Protein AF-A0A081C8X0-F1 (afdb_monomer_lite)

Structure (mmCIF, N/CA/C/O backbone):
data_AF-A0A081C8X0-F1
#
_entry.id   AF-A0A081C8X0-F1
#
loop_
_atom_site.group_PDB
_atom_site.id
_atom_site.type_symbol
_atom_site.label_atom_id
_atom_site.label_alt_id
_atom_site.label_comp_id
_atom_site.label_asym_id
_atom_site.label_entity_id
_atom_site.label_seq_id
_atom_site.pdbx_PDB_ins_code
_atom_site.Cartn_x
_atom_site.Cartn_y
_atom_site.Cartn_z
_atom_site.occupancy
_atom_site.B_iso_or_equiv
_atom_site.auth_seq_id
_atom_site.auth_comp_id
_atom_site.auth_asym_id
_atom_site.auth_atom_id
_atom_site.pdbx_PDB_model_num
ATOM 1 N N . MET A 1 1 ? 36.170 2.292 -4.041 1.00 49.16 1 MET A N 1
ATOM 2 C CA . MET A 1 1 ? 35.240 3.373 -4.450 1.00 49.16 1 MET A CA 1
ATOM 3 C C . MET A 1 1 ? 34.109 2.768 -5.269 1.00 49.16 1 MET A C 1
ATOM 5 O O . MET A 1 1 ? 34.400 2.026 -6.196 1.00 49.16 1 MET A O 1
ATOM 9 N N . ARG A 1 2 ? 32.838 3.029 -4.932 1.00 59.09 2 ARG A N 1
ATOM 10 C CA . ARG A 1 2 ? 31.709 2.686 -5.816 1.00 59.09 2 ARG A CA 1
ATOM 11 C C . ARG A 1 2 ? 31.638 3.764 -6.899 1.00 59.09 2 ARG A C 1
ATOM 13 O O . ARG A 1 2 ? 31.485 4.930 -6.560 1.00 59.09 2 ARG A O 1
ATOM 20 N N . GLY A 1 3 ? 31.818 3.390 -8.165 1.00 69.50 3 GLY A N 1
ATOM 21 C CA . GLY A 1 3 ? 31.694 4.331 -9.280 1.00 69.50 3 GLY A CA 1
ATOM 22 C C . GLY A 1 3 ? 30.278 4.903 -9.365 1.00 69.50 3 GLY A C 1
ATOM 23 O O . GLY A 1 3 ? 29.310 4.214 -9.035 1.00 69.50 3 GLY A O 1
ATOM 24 N N . HIS A 1 4 ? 30.154 6.155 -9.800 1.00 82.81 4 HIS A N 1
ATOM 25 C CA . HIS A 1 4 ? 28.852 6.776 -10.013 1.00 82.81 4 HIS A CA 1
ATOM 26 C C . HIS A 1 4 ? 28.105 6.051 -11.143 1.00 82.81 4 HIS A C 1
ATOM 28 O O . HIS A 1 4 ? 28.696 5.672 -12.161 1.00 82.81 4 HIS A O 1
ATOM 34 N N . SER A 1 5 ? 26.805 5.839 -10.944 1.00 89.19 5 SER A N 1
ATOM 35 C CA . SER A 1 5 ? 25.881 5.394 -11.988 1.00 89.19 5 SER A CA 1
ATOM 36 C C . SER A 1 5 ? 24.756 6.411 -12.112 1.00 89.19 5 SER A C 1
ATOM 38 O O . SER A 1 5 ? 24.376 7.045 -11.126 1.00 89.19 5 SER A O 1
ATOM 40 N N . SER A 1 6 ? 24.259 6.591 -13.327 1.00 92.44 6 SER A N 1
ATOM 41 C CA . SER A 1 6 ? 23.164 7.495 -13.655 1.00 92.44 6 SER A CA 1
ATOM 42 C C . SER A 1 6 ? 22.119 6.763 -14.491 1.00 92.44 6 SER A C 1
ATOM 44 O O . SER A 1 6 ? 22.433 5.842 -15.249 1.00 92.44 6 SER A O 1
ATOM 46 N N . LEU A 1 7 ? 20.859 7.164 -14.326 1.00 94.31 7 LEU A N 1
ATOM 47 C CA . LEU A 1 7 ? 19.751 6.722 -15.162 1.00 94.31 7 LEU A CA 1
ATOM 48 C C . LEU A 1 7 ? 19.458 7.813 -16.193 1.00 94.31 7 LEU A C 1
ATOM 50 O O . LEU A 1 7 ? 19.151 8.945 -15.825 1.00 94.31 7 LEU A O 1
ATOM 54 N N . LEU A 1 8 ? 19.539 7.463 -17.470 1.00 95.12 8 LEU A N 1
ATOM 55 C CA . LEU A 1 8 ? 19.179 8.326 -18.586 1.00 95.12 8 LEU A CA 1
ATOM 56 C C . LEU A 1 8 ? 17.844 7.867 -19.176 1.00 95.12 8 LEU A C 1
ATOM 58 O O . LEU A 1 8 ? 17.621 6.670 -19.371 1.00 95.12 8 LEU A O 1
ATOM 62 N N . LEU A 1 9 ? 16.978 8.830 -19.494 1.00 96.12 9 LEU A N 1
ATOM 63 C CA . LEU A 1 9 ? 15.745 8.610 -20.245 1.00 96.12 9 LEU A CA 1
ATOM 64 C C . LEU A 1 9 ? 15.947 9.082 -21.686 1.00 96.12 9 LEU A C 1
ATOM 66 O O . LEU A 1 9 ? 16.193 10.263 -21.930 1.00 96.12 9 LEU A O 1
ATOM 70 N N . GLY A 1 10 ? 15.817 8.153 -22.627 1.00 94.31 10 GLY A N 1
ATOM 71 C CA . GLY A 1 10 ? 15.791 8.416 -24.061 1.00 94.31 10 GLY A CA 1
ATOM 72 C C . GLY A 1 10 ? 14.472 7.971 -24.687 1.00 94.31 10 GLY A C 1
ATOM 73 O O . GLY A 1 10 ? 13.664 7.287 -24.061 1.00 94.31 10 GLY A O 1
ATOM 74 N N . TYR A 1 11 ? 14.270 8.338 -25.951 1.00 95.06 11 TYR A N 1
ATOM 75 C CA . TYR A 1 11 ? 13.102 7.931 -26.727 1.00 95.06 11 TYR A CA 1
ATOM 76 C C . TYR A 1 11 ? 13.548 7.288 -28.038 1.00 95.06 11 TYR A C 1
ATOM 78 O O . TYR A 1 11 ? 14.302 7.882 -28.805 1.00 95.06 11 TYR A O 1
ATOM 86 N N . GLY A 1 12 ? 13.087 6.063 -28.282 1.00 89.38 12 GLY A N 1
ATOM 87 C CA . GLY A 1 12 ? 13.302 5.352 -29.537 1.00 89.38 12 GLY A CA 1
ATOM 88 C C . GLY A 1 12 ? 12.328 5.791 -30.634 1.00 89.38 12 GLY A C 1
ATOM 89 O O . GLY A 1 12 ? 11.559 6.747 -30.487 1.00 89.38 12 GLY A O 1
ATOM 90 N N . SER A 1 13 ? 12.313 5.042 -31.739 1.00 90.38 13 SER A N 1
ATOM 91 C CA . SER A 1 13 ? 11.335 5.240 -32.813 1.00 90.38 13 SER A CA 1
ATOM 92 C C . SER A 1 13 ? 9.900 5.220 -32.266 1.00 90.38 13 SER A C 1
ATOM 94 O O . SER A 1 13 ? 9.576 4.493 -31.324 1.00 90.38 13 SER A O 1
ATOM 96 N N . LYS A 1 14 ? 9.035 6.068 -32.838 1.00 91.56 14 LYS A N 1
ATOM 97 C CA . LYS A 1 14 ? 7.641 6.271 -32.395 1.00 91.56 14 LYS A CA 1
ATOM 98 C C . LYS A 1 14 ? 7.485 6.784 -30.947 1.00 91.56 14 LYS A C 1
ATOM 100 O O . LYS A 1 14 ? 6.464 6.515 -30.326 1.00 91.56 14 LYS A O 1
ATOM 105 N N . LYS A 1 15 ? 8.463 7.528 -30.407 1.00 91.44 15 LYS A N 1
ATOM 106 C CA . LYS A 1 15 ? 8.434 8.092 -29.036 1.00 91.44 15 LYS A CA 1
ATOM 107 C C . LYS A 1 15 ? 8.341 7.037 -27.921 1.00 91.44 15 LYS A C 1
ATOM 109 O O . LYS A 1 15 ? 7.835 7.316 -26.838 1.00 91.44 15 LYS A O 1
ATOM 114 N N . ARG A 1 16 ? 8.837 5.821 -28.158 1.00 92.94 16 ARG A N 1
ATOM 115 C CA . ARG A 1 16 ? 8.873 4.771 -27.130 1.00 92.94 16 ARG A CA 1
ATOM 116 C C . ARG A 1 16 ? 9.930 5.105 -26.066 1.00 92.94 16 ARG A C 1
ATOM 118 O O . ARG A 1 16 ? 11.089 5.261 -26.454 1.00 92.94 16 ARG A O 1
ATOM 125 N N . PRO A 1 17 ? 9.586 5.199 -24.768 1.00 96.12 17 PRO A N 1
ATOM 126 C CA . PRO A 1 17 ? 10.555 5.522 -23.724 1.00 96.12 17 PRO A CA 1
ATOM 127 C C . PRO A 1 17 ? 11.541 4.367 -23.521 1.00 96.12 17 PRO A C 1
ATOM 129 O O . PRO A 1 17 ? 11.173 3.191 -23.586 1.00 96.12 17 PRO A O 1
ATOM 132 N N . VAL A 1 18 ? 12.801 4.711 -23.273 1.00 96.81 18 VAL A N 1
ATOM 133 C CA . VAL A 1 18 ? 13.890 3.768 -23.012 1.00 96.81 18 VAL A CA 1
ATOM 134 C C . VAL A 1 18 ? 14.723 4.291 -21.851 1.00 96.81 18 VAL A C 1
ATOM 136 O O . VAL A 1 18 ? 15.182 5.432 -21.863 1.00 96.81 18 VAL A O 1
ATOM 139 N N . HIS A 1 19 ? 14.940 3.437 -20.860 1.00 97.25 19 HIS A N 1
ATOM 140 C CA . HIS A 1 19 ? 15.829 3.699 -19.741 1.00 97.25 19 HIS A CA 1
ATOM 141 C C . HIS A 1 19 ? 17.183 3.055 -19.971 1.00 97.25 19 HIS A C 1
ATOM 143 O O . HIS A 1 19 ? 17.276 1.862 -20.253 1.00 97.25 19 HIS A O 1
ATOM 149 N N . VAL A 1 20 ? 18.232 3.855 -19.807 1.00 96.56 20 VAL A N 1
ATOM 150 C CA . VAL A 1 20 ? 19.623 3.426 -19.916 1.00 96.56 20 VAL A CA 1
ATOM 151 C C . VAL A 1 20 ? 20.303 3.712 -18.589 1.00 96.56 20 VAL A C 1
ATOM 153 O O . VAL A 1 20 ? 20.403 4.864 -18.172 1.00 96.56 20 VAL A O 1
ATOM 156 N N . VAL A 1 21 ? 20.766 2.667 -17.912 1.00 96.25 21 VAL A N 1
ATOM 157 C CA . VAL A 1 21 ? 21.644 2.820 -16.752 1.00 96.25 21 VAL A CA 1
ATOM 158 C C . VAL A 1 21 ? 23.069 2.814 -17.264 1.00 96.25 21 VAL A C 1
ATOM 160 O O . VAL A 1 21 ? 23.493 1.857 -17.917 1.00 96.25 21 VAL A O 1
ATOM 163 N N . CYS A 1 22 ? 23.816 3.864 -16.956 1.00 95.50 22 CYS A N 1
ATOM 164 C CA . CYS A 1 22 ? 25.197 3.999 -17.383 1.00 95.50 22 CYS A CA 1
ATOM 165 C C . CYS A 1 22 ? 26.123 4.402 -16.237 1.00 95.50 22 CYS A C 1
ATOM 167 O O . CYS A 1 22 ? 25.700 5.001 -15.249 1.00 95.50 22 CYS A O 1
ATOM 169 N N . SER A 1 23 ? 27.405 4.077 -16.380 1.00 94.88 23 SER A N 1
ATOM 170 C CA . SER A 1 23 ? 28.480 4.584 -15.530 1.00 94.88 23 SER A CA 1
ATOM 171 C C . SER A 1 23 ? 29.424 5.426 -16.390 1.00 94.88 23 SER A C 1
ATOM 173 O O . SER A 1 23 ? 30.065 4.868 -17.287 1.00 94.88 23 SER A O 1
ATOM 175 N N . PRO A 1 24 ? 29.510 6.749 -16.163 1.00 91.75 24 PRO A N 1
ATOM 176 C CA . PRO A 1 24 ? 30.467 7.588 -16.870 1.00 91.75 24 PRO A CA 1
ATOM 177 C C . PRO A 1 24 ? 31.898 7.201 -16.478 1.00 91.75 24 PRO A C 1
ATOM 179 O O . PRO A 1 24 ? 32.196 7.009 -15.294 1.00 91.75 24 PRO A O 1
ATOM 182 N N . LYS A 1 25 ? 32.766 7.062 -17.480 1.00 89.75 25 LYS A N 1
ATOM 183 C CA . LYS A 1 25 ? 34.221 6.910 -17.358 1.00 89.75 25 LYS A CA 1
ATOM 184 C C . LYS A 1 25 ? 34.892 8.099 -18.041 1.00 89.75 25 LYS A C 1
ATOM 186 O O . LYS A 1 25 ? 34.214 8.876 -18.703 1.00 89.75 25 LYS A O 1
ATOM 191 N N . GLU A 1 26 ? 36.202 8.233 -17.861 1.00 89.56 26 GLU A N 1
ATOM 192 C CA . GLU A 1 26 ? 36.968 9.338 -18.454 1.00 89.56 26 GLU A CA 1
ATOM 193 C C . GLU A 1 26 ? 36.838 9.354 -19.984 1.00 89.56 26 GLU A C 1
ATOM 195 O O . GLU A 1 26 ? 36.482 10.384 -20.549 1.00 89.56 26 GLU A O 1
ATOM 200 N N . ASP A 1 27 ? 36.986 8.192 -20.630 1.00 93.69 27 ASP A N 1
ATOM 201 C CA . ASP A 1 27 ? 37.036 8.112 -22.099 1.00 93.69 27 ASP A CA 1
ATOM 202 C C . ASP A 1 27 ? 35.767 7.547 -22.749 1.00 93.69 27 ASP A C 1
ATOM 204 O O . ASP A 1 27 ? 35.630 7.539 -23.972 1.00 93.69 27 ASP A O 1
ATOM 208 N N . TYR A 1 28 ? 34.837 7.009 -21.956 1.00 91.81 28 TYR A N 1
ATOM 209 C CA . TYR A 1 28 ? 33.644 6.356 -22.491 1.00 91.81 28 TYR A CA 1
ATOM 210 C C . TYR A 1 28 ? 32.475 6.333 -21.507 1.00 91.81 28 TYR A C 1
ATOM 212 O O . TYR A 1 28 ? 32.619 6.495 -20.296 1.00 91.81 28 TYR A O 1
ATOM 220 N N . LEU A 1 29 ? 31.281 6.069 -22.038 1.00 91.88 29 LEU A N 1
ATOM 221 C CA . LEU A 1 29 ? 30.082 5.827 -21.246 1.00 91.88 29 LEU A CA 1
ATOM 222 C C . LEU A 1 29 ? 29.788 4.325 -21.212 1.00 91.88 29 LEU A C 1
ATOM 224 O O . LEU A 1 29 ? 29.354 3.747 -22.207 1.00 91.88 29 LEU A O 1
ATOM 228 N N . ALA A 1 30 ? 30.012 3.680 -20.067 1.00 94.38 30 ALA A N 1
ATOM 229 C CA . ALA A 1 30 ? 29.690 2.267 -19.909 1.00 94.38 30 ALA A CA 1
ATOM 230 C C . ALA A 1 30 ? 28.173 2.097 -19.762 1.00 94.38 30 ALA A C 1
ATOM 232 O O . ALA A 1 30 ? 27.598 2.567 -18.779 1.00 94.38 30 ALA A O 1
ATOM 233 N N . ILE A 1 31 ? 27.521 1.411 -20.701 1.00 95.38 31 ILE A N 1
ATOM 234 C CA . ILE A 1 31 ? 26.111 1.026 -20.567 1.00 95.38 31 ILE A CA 1
ATOM 235 C C . ILE A 1 31 ? 26.041 -0.238 -19.710 1.00 95.38 31 ILE A C 1
ATOM 237 O O . ILE A 1 31 ? 26.575 -1.277 -20.084 1.00 95.38 31 ILE A O 1
ATOM 241 N N . ILE A 1 32 ? 25.385 -0.144 -18.555 1.00 95.62 32 ILE A N 1
ATOM 242 C CA . ILE A 1 32 ? 25.197 -1.271 -17.633 1.00 95.62 32 ILE A CA 1
ATOM 243 C C . ILE A 1 32 ? 23.974 -2.085 -18.057 1.00 95.62 32 ILE A C 1
ATOM 245 O O . ILE A 1 32 ? 24.031 -3.307 -18.138 1.00 95.62 32 ILE A O 1
ATOM 249 N N . THR A 1 33 ? 22.851 -1.411 -18.311 1.00 96.25 33 THR A N 1
ATOM 250 C CA . THR A 1 33 ? 21.619 -2.057 -18.773 1.00 96.25 33 THR A CA 1
ATOM 251 C C . THR A 1 33 ? 20.730 -1.073 -19.522 1.00 96.25 33 THR A C 1
ATOM 253 O O . THR A 1 33 ? 20.752 0.132 -19.255 1.00 96.25 33 THR A O 1
ATOM 256 N N . VAL A 1 34 ? 19.938 -1.602 -20.452 1.00 96.62 34 VAL A N 1
ATOM 257 C CA . VAL A 1 34 ? 18.914 -0.872 -21.198 1.00 96.62 34 VAL A CA 1
ATOM 258 C C . VAL A 1 34 ? 17.603 -1.624 -21.051 1.00 96.62 34 VAL A C 1
ATOM 260 O O . VAL A 1 34 ? 17.542 -2.824 -21.310 1.00 96.62 34 VAL A O 1
ATOM 263 N N . TYR A 1 35 ? 16.547 -0.930 -20.645 1.00 95.50 35 TYR A N 1
ATOM 264 C CA . TYR A 1 35 ? 15.231 -1.530 -20.469 1.00 95.50 35 TYR A CA 1
ATOM 265 C C . TYR A 1 35 ? 14.118 -0.550 -20.834 1.00 95.50 35 TYR A C 1
ATOM 267 O O . TYR A 1 35 ? 14.320 0.659 -20.951 1.00 95.50 35 TYR A O 1
ATOM 275 N N . LEU A 1 36 ? 12.916 -1.085 -21.018 1.00 95.62 36 LEU A N 1
ATOM 276 C CA . LEU A 1 36 ? 11.713 -0.283 -21.196 1.00 95.62 36 LEU A CA 1
ATOM 277 C C . LEU A 1 36 ? 11.072 -0.057 -19.830 1.00 95.62 36 LEU A C 1
ATOM 279 O O . LEU A 1 36 ? 10.787 -1.042 -19.141 1.00 95.62 36 LEU A O 1
ATOM 283 N N . PRO A 1 37 ? 10.825 1.192 -19.416 1.00 94.88 37 PRO A N 1
ATOM 284 C CA . PRO A 1 37 ? 10.094 1.431 -18.186 1.00 94.88 37 PRO A CA 1
ATOM 285 C C . PRO A 1 37 ? 8.648 0.945 -18.341 1.00 94.88 37 PRO A C 1
ATOM 287 O O . PRO A 1 37 ? 7.949 1.331 -19.277 1.00 94.88 37 PRO A O 1
ATOM 290 N N . HIS A 1 38 ? 8.186 0.103 -17.415 1.00 91.75 38 HIS A N 1
ATOM 291 C CA . HIS A 1 38 ? 6.767 -0.234 -17.334 1.00 91.75 38 HIS A CA 1
ATOM 292 C C . HIS A 1 38 ? 5.975 0.933 -16.719 1.00 91.75 38 HIS A C 1
ATOM 294 O O . HIS A 1 38 ? 6.403 1.538 -15.738 1.00 91.75 38 HIS A O 1
ATOM 300 N N . ALA A 1 39 ? 4.807 1.244 -17.283 1.00 89.69 39 ALA A N 1
ATOM 301 C CA . ALA A 1 39 ? 3.978 2.381 -16.863 1.00 89.69 39 ALA A CA 1
ATOM 302 C C . ALA A 1 39 ? 3.364 2.234 -15.453 1.00 89.69 39 ALA A C 1
ATOM 304 O O . ALA A 1 39 ? 2.990 3.223 -14.828 1.00 89.69 39 ALA A O 1
ATOM 305 N N . ASP A 1 40 ? 3.288 1.011 -14.923 1.00 86.50 40 ASP A N 1
ATOM 306 C CA . ASP A 1 40 ? 2.841 0.727 -13.551 1.00 86.50 40 ASP A CA 1
ATOM 307 C C . ASP A 1 40 ? 3.862 1.165 -12.485 1.00 86.50 40 ASP A C 1
ATOM 309 O O . ASP A 1 40 ? 3.538 1.318 -11.308 1.00 86.50 40 ASP A O 1
ATOM 313 N N . GLN A 1 41 ? 5.105 1.384 -12.903 1.00 88.75 41 GLN A N 1
ATOM 314 C CA . GLN 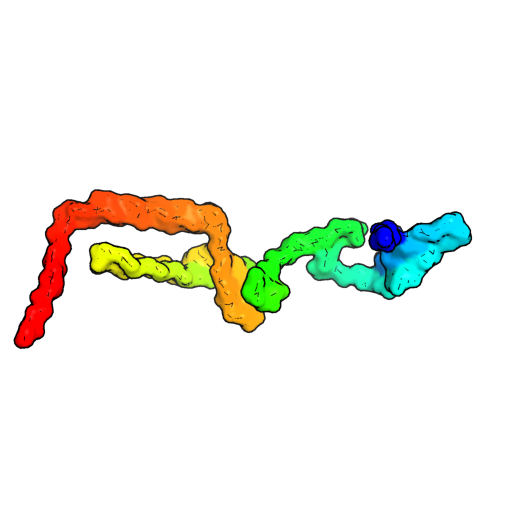A 1 41 ? 6.260 1.617 -12.049 1.00 88.75 41 GLN A CA 1
ATOM 315 C C . GLN A 1 41 ? 6.755 3.068 -12.067 1.00 88.75 41 GLN A C 1
ATOM 317 O O . GLN A 1 41 ? 7.542 3.454 -11.194 1.00 88.75 41 GLN A O 1
ATOM 322 N N . TRP A 1 42 ? 6.320 3.854 -13.049 1.00 93.19 42 TRP A N 1
ATOM 323 C CA . TRP A 1 42 ? 6.773 5.220 -13.307 1.00 93.19 42 TRP A CA 1
ATOM 324 C C . TRP A 1 42 ? 5.585 6.137 -13.590 1.00 93.19 42 TRP A C 1
ATOM 326 O O . TRP A 1 42 ? 4.579 5.695 -14.145 1.00 93.19 42 TRP A O 1
ATOM 336 N N . GLU A 1 43 ? 5.692 7.401 -13.188 1.00 93.31 43 GLU A N 1
ATOM 337 C CA . GLU A 1 43 ? 4.734 8.434 -13.586 1.00 93.31 43 GLU A CA 1
ATOM 338 C C . GLU A 1 43 ? 4.742 8.620 -15.112 1.00 93.31 43 GLU A C 1
ATOM 340 O O . GLU A 1 43 ? 5.596 8.079 -15.818 1.00 93.31 43 GLU A O 1
ATOM 345 N N . GLU A 1 44 ? 3.788 9.386 -15.642 1.00 92.75 44 GLU A N 1
ATOM 346 C CA . GLU A 1 44 ? 3.655 9.609 -17.093 1.00 92.75 44 GLU A CA 1
ATOM 347 C C . GLU A 1 44 ? 4.908 10.237 -17.732 1.00 92.75 44 GLU A C 1
ATOM 349 O O . GLU A 1 44 ? 5.139 10.092 -18.932 1.00 92.75 44 GLU A O 1
ATOM 354 N N . ASP A 1 45 ? 5.749 10.894 -16.925 1.00 93.31 45 ASP A N 1
ATOM 355 C CA . ASP A 1 45 ? 7.027 11.476 -17.338 1.00 93.31 45 ASP A CA 1
ATOM 356 C C . ASP A 1 45 ? 8.145 10.439 -17.565 1.00 93.31 45 ASP A C 1
ATOM 358 O O . ASP A 1 45 ? 9.198 10.783 -18.109 1.00 93.31 45 ASP A O 1
ATOM 362 N N . PHE A 1 46 ? 7.939 9.191 -17.126 1.00 94.31 46 PHE A N 1
ATOM 363 C CA . PHE A 1 46 ? 8.928 8.113 -17.030 1.00 94.31 46 PHE A CA 1
ATOM 364 C C . PHE A 1 46 ? 10.197 8.455 -16.230 1.00 94.31 46 PHE A C 1
ATOM 366 O O . PHE A 1 46 ? 11.135 7.672 -16.207 1.00 94.31 46 PHE A O 1
ATOM 373 N N . ARG A 1 47 ? 10.253 9.584 -15.525 1.00 92.44 47 ARG A N 1
ATOM 374 C CA . ARG A 1 47 ? 11.408 10.021 -14.716 1.00 92.44 47 ARG A CA 1
ATOM 375 C C . ARG A 1 47 ? 11.184 9.793 -13.233 1.00 92.44 47 ARG A C 1
ATOM 377 O O . ARG A 1 47 ? 12.147 9.591 -12.492 1.00 92.44 47 ARG A O 1
ATOM 384 N N . THR A 1 48 ? 9.928 9.808 -12.803 1.00 91.88 48 THR A N 1
ATOM 385 C CA . THR A 1 48 ? 9.555 9.727 -11.395 1.00 91.88 48 THR A CA 1
ATOM 386 C C . THR A 1 48 ? 9.040 8.330 -11.071 1.00 91.88 48 THR A C 1
ATOM 388 O O . THR A 1 48 ? 8.098 7.841 -11.694 1.00 91.88 48 THR A O 1
ATOM 391 N N . ARG A 1 49 ? 9.662 7.647 -10.101 1.00 90.56 49 ARG A N 1
ATOM 392 C CA . ARG A 1 49 ? 9.172 6.342 -9.632 1.00 90.56 49 ARG A CA 1
ATOM 393 C C . ARG A 1 49 ? 7.833 6.521 -8.927 1.00 90.56 49 ARG A C 1
ATOM 395 O O . ARG A 1 49 ? 7.747 7.293 -7.972 1.00 90.56 49 ARG A O 1
ATOM 402 N N . ARG A 1 50 ? 6.828 5.742 -9.337 1.00 89.56 50 ARG A N 1
ATOM 403 C CA . ARG A 1 50 ? 5.559 5.663 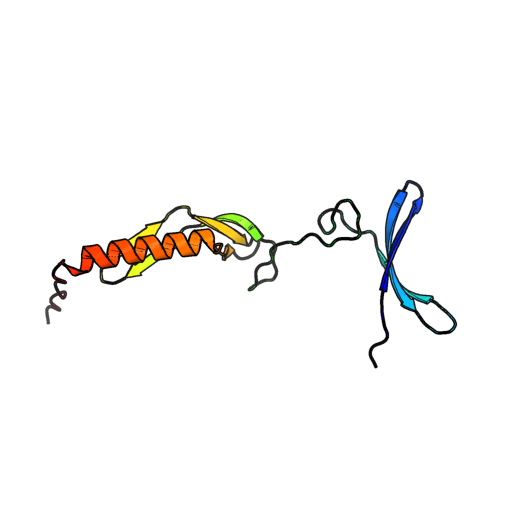-8.605 1.00 89.56 50 ARG A CA 1
ATOM 404 C C . ARG A 1 50 ? 5.837 5.174 -7.189 1.00 89.56 50 ARG A C 1
ATOM 406 O O . ARG A 1 50 ? 6.505 4.154 -6.994 1.00 89.56 50 ARG A O 1
ATOM 413 N N . LYS A 1 51 ? 5.313 5.889 -6.194 1.00 84.94 51 LYS A N 1
ATOM 414 C CA . LYS A 1 51 ? 5.330 5.422 -4.806 1.00 84.94 51 LYS A CA 1
ATOM 415 C C . LYS A 1 51 ? 4.284 4.324 -4.660 1.00 84.94 51 LYS A C 1
ATOM 417 O O . LYS A 1 51 ? 3.102 4.595 -4.494 1.00 84.94 51 LYS A O 1
ATOM 422 N N . ILE A 1 52 ? 4.736 3.079 -4.752 1.00 84.50 52 ILE A N 1
ATOM 423 C CA . ILE A 1 52 ? 3.908 1.910 -4.470 1.00 84.50 52 ILE A CA 1
ATOM 424 C C . ILE A 1 52 ? 4.098 1.576 -2.999 1.00 84.50 52 ILE A C 1
ATOM 426 O O . ILE A 1 52 ? 5.226 1.334 -2.561 1.00 84.50 52 ILE A O 1
ATOM 430 N N . MET A 1 53 ? 3.001 1.548 -2.249 1.00 89.25 53 MET A N 1
ATOM 431 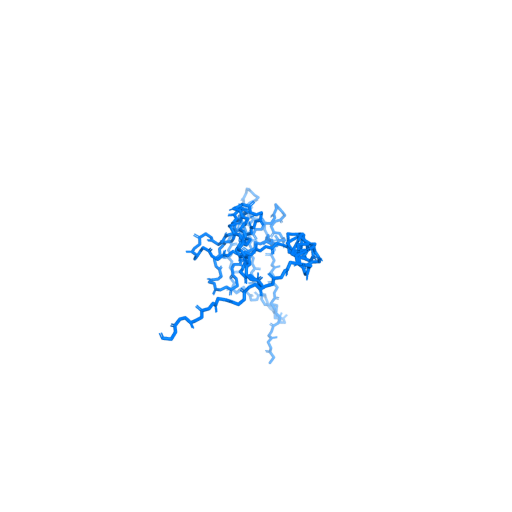C CA . MET A 1 53 ? 3.045 1.054 -0.883 1.00 89.25 53 MET A CA 1
ATOM 432 C C . MET A 1 53 ? 3.368 -0.443 -0.919 1.00 89.25 53 MET A C 1
ATOM 434 O O . MET A 1 53 ? 2.686 -1.230 -1.586 1.00 89.25 53 MET A O 1
ATOM 438 N N . LYS A 1 54 ? 4.455 -0.827 -0.251 1.00 93.31 54 LYS A N 1
ATOM 439 C CA . LYS A 1 54 ? 4.915 -2.213 -0.172 1.00 93.31 54 LYS A CA 1
ATOM 440 C C . LYS A 1 54 ? 4.732 -2.737 1.236 1.00 93.31 54 LYS A C 1
ATOM 442 O O . LYS A 1 54 ? 4.976 -2.028 2.208 1.00 93.31 54 LYS A O 1
ATOM 447 N N . CYS A 1 55 ? 4.354 -4.004 1.323 1.00 95.38 55 CYS A N 1
ATOM 448 C CA . CYS A 1 55 ? 4.300 -4.713 2.585 1.00 95.38 55 CYS A CA 1
ATOM 449 C C . CYS A 1 55 ? 5.711 -4.798 3.177 1.00 95.38 55 CYS A C 1
ATOM 451 O O . CYS A 1 55 ? 6.634 -5.272 2.512 1.00 95.38 55 CYS A O 1
ATOM 453 N N . LEU A 1 56 ? 5.884 -4.367 4.427 1.00 93.75 56 LEU A N 1
ATOM 454 C CA . LEU A 1 56 ? 7.177 -4.424 5.111 1.00 93.75 56 LEU A CA 1
ATOM 455 C C . LEU A 1 56 ? 7.586 -5.870 5.415 1.00 93.75 56 LEU A C 1
ATOM 457 O O . LEU A 1 56 ? 8.776 -6.160 5.484 1.00 93.75 56 LEU A O 1
ATOM 461 N N . TYR A 1 57 ? 6.605 -6.769 5.534 1.00 95.12 57 TYR A N 1
ATOM 462 C CA . TYR A 1 57 ? 6.825 -8.185 5.807 1.00 95.12 57 TYR A CA 1
ATOM 463 C C . TYR A 1 57 ? 7.287 -8.964 4.564 1.00 95.12 57 TYR A C 1
ATOM 465 O O . TYR A 1 57 ? 8.356 -9.564 4.581 1.00 95.12 57 TYR A O 1
ATOM 473 N N . CYS A 1 58 ? 6.523 -8.930 3.464 1.00 95.69 58 CYS A N 1
ATOM 474 C CA . CYS A 1 58 ? 6.793 -9.762 2.278 1.00 95.69 58 CYS A CA 1
ATOM 475 C C . CYS A 1 58 ? 7.245 -8.995 1.023 1.00 95.69 58 CYS A C 1
ATOM 477 O O . CYS A 1 58 ? 7.473 -9.612 -0.013 1.00 95.69 58 CYS A O 1
ATOM 479 N N . GLN A 1 59 ? 7.346 -7.661 1.069 1.00 93.69 59 GLN A N 1
ATOM 480 C CA . GLN A 1 59 ? 7.631 -6.790 -0.089 1.00 93.69 59 GLN A CA 1
ATOM 481 C C . GLN A 1 59 ? 6.568 -6.808 -1.206 1.00 93.69 59 GLN A C 1
ATOM 483 O O . GLN A 1 59 ? 6.752 -6.163 -2.244 1.00 93.69 59 GLN A O 1
ATOM 488 N N . GLY A 1 60 ? 5.439 -7.488 -0.987 1.00 93.00 60 GLY A N 1
ATOM 489 C CA . GLY A 1 60 ? 4.296 -7.519 -1.894 1.00 93.00 60 GLY A CA 1
ATOM 490 C C . GLY A 1 60 ? 3.582 -6.170 -2.023 1.00 93.00 60 GLY A C 1
ATOM 491 O O . GLY A 1 60 ? 3.706 -5.287 -1.169 1.00 93.00 60 GLY A O 1
ATOM 492 N N . ARG A 1 61 ? 2.804 -6.013 -3.100 1.00 93.31 61 ARG A N 1
ATOM 493 C CA . ARG A 1 61 ? 2.005 -4.808 -3.370 1.00 93.31 61 ARG A CA 1
ATOM 494 C C . ARG A 1 61 ? 0.875 -4.670 -2.351 1.00 93.31 61 ARG A C 1
ATOM 496 O O . ARG A 1 61 ? 0.166 -5.644 -2.078 1.00 93.31 61 ARG A O 1
ATOM 503 N N . MET A 1 62 ? 0.693 -3.459 -1.834 1.00 95.44 62 MET A N 1
ATOM 504 C CA . MET A 1 62 ? -0.454 -3.111 -1.001 1.00 95.44 62 MET A CA 1
ATOM 505 C C . MET A 1 62 ? -1.498 -2.332 -1.792 1.00 95.44 62 MET A C 1
ATOM 507 O O . MET A 1 62 ? -1.164 -1.523 -2.661 1.00 95.44 62 MET A O 1
ATOM 511 N N . GLU A 1 63 ? -2.761 -2.568 -1.462 1.00 95.06 63 GLU A N 1
ATOM 512 C CA . GLU A 1 63 ? -3.911 -1.892 -2.055 1.00 95.06 63 GLU A CA 1
ATOM 513 C C . GLU A 1 63 ? -4.802 -1.302 -0.968 1.00 95.06 63 GLU A C 1
ATOM 515 O O . GLU A 1 63 ? -4.786 -1.746 0.181 1.00 95.06 63 GLU A O 1
ATOM 520 N N . ARG A 1 64 ? -5.556 -0.262 -1.326 1.00 95.19 64 ARG A N 1
ATOM 521 C CA . ARG A 1 64 ? -6.539 0.331 -0.423 1.00 95.19 64 ARG A CA 1
ATOM 522 C C . ARG A 1 64 ? -7.717 -0.620 -0.275 1.00 95.19 64 ARG A C 1
ATOM 524 O O . ARG A 1 64 ? -8.285 -1.059 -1.270 1.00 95.19 64 ARG A O 1
ATOM 531 N N . GLY A 1 65 ? -8.095 -0.885 0.963 1.00 95.06 65 GLY A N 1
ATOM 532 C CA . GLY A 1 65 ? -9.259 -1.681 1.312 1.00 95.06 65 GLY A CA 1
ATOM 533 C C . GLY A 1 65 ? -9.737 -1.330 2.711 1.00 95.06 65 GLY A C 1
ATOM 534 O O . GLY A 1 65 ? -9.485 -0.232 3.216 1.00 95.06 65 GLY A O 1
ATOM 535 N N . THR A 1 66 ? -10.416 -2.276 3.345 1.00 96.56 66 THR A N 1
ATOM 536 C CA . THR A 1 66 ? -10.783 -2.183 4.753 1.00 96.56 66 THR A CA 1
ATOM 537 C C . THR A 1 66 ? -10.324 -3.420 5.502 1.00 96.56 66 THR A C 1
ATOM 539 O O . THR A 1 66 ? -10.158 -4.492 4.919 1.00 96.56 66 THR A O 1
ATOM 542 N N . ALA A 1 67 ? -10.107 -3.264 6.800 1.00 96.50 67 ALA A N 1
ATOM 543 C CA . ALA A 1 67 ? -9.738 -4.362 7.673 1.00 96.50 67 ALA A CA 1
ATOM 544 C C . ALA A 1 67 ? -10.386 -4.212 9.052 1.00 96.50 67 ALA A C 1
ATOM 546 O O . ALA A 1 67 ? -10.618 -3.082 9.501 1.00 96.50 67 ALA A O 1
ATOM 547 N N . PRO A 1 68 ? -10.655 -5.334 9.741 1.00 95.75 68 PRO A N 1
ATOM 548 C CA . PRO A 1 68 ? -11.158 -5.287 11.095 1.00 95.75 68 PRO A CA 1
ATOM 549 C C . PRO A 1 68 ? -10.053 -4.876 12.075 1.00 95.75 68 PRO A C 1
ATOM 551 O O . PRO A 1 68 ? -8.899 -5.287 11.953 1.00 95.75 68 PRO A O 1
ATOM 554 N N . PHE A 1 69 ? -10.423 -4.113 13.099 1.00 93.75 69 PHE A N 1
ATOM 555 C CA . PHE A 1 69 ? -9.572 -3.813 14.247 1.00 93.75 69 PHE A CA 1
ATOM 556 C C . PHE A 1 69 ? -10.245 -4.312 15.519 1.00 93.75 69 PHE A C 1
ATOM 558 O O . PHE A 1 69 ? -11.351 -3.885 15.855 1.00 93.75 69 PHE A O 1
ATOM 565 N N . ARG A 1 70 ? -9.574 -5.207 16.244 1.00 92.25 70 ARG A N 1
ATOM 566 C CA . ARG A 1 70 ? -10.050 -5.731 17.525 1.00 92.25 70 ARG A CA 1
ATOM 567 C C . ARG A 1 70 ? -9.081 -5.350 18.632 1.00 92.25 70 ARG A C 1
ATOM 569 O O . ARG A 1 70 ? -7.872 -5.515 18.498 1.00 92.25 70 ARG A O 1
ATOM 576 N N . VAL A 1 71 ? -9.629 -4.869 19.741 1.00 90.50 71 VAL A N 1
ATOM 577 C CA . VAL A 1 71 ? -8.884 -4.630 20.972 1.00 90.50 71 VAL A CA 1
ATOM 578 C C . VAL A 1 71 ? -9.653 -5.176 22.166 1.00 90.50 71 VAL A C 1
ATOM 580 O O . VAL A 1 71 ? -10.830 -4.876 22.370 1.00 90.50 71 VAL A O 1
ATOM 583 N N . ASP A 1 72 ? -8.939 -5.942 22.980 1.00 88.38 72 ASP A N 1
ATOM 584 C CA . ASP A 1 72 ? -9.435 -6.523 24.218 1.00 88.38 72 ASP A CA 1
ATOM 585 C C . ASP A 1 72 ? -8.730 -5.824 25.379 1.00 88.38 72 ASP A C 1
ATOM 587 O O . ASP A 1 72 ? -7.514 -5.939 25.561 1.00 88.38 72 ASP A O 1
ATOM 591 N N . ARG A 1 73 ? -9.467 -5.013 26.142 1.00 81.88 73 ARG A N 1
ATOM 592 C CA . ARG A 1 73 ? -8.895 -4.195 27.222 1.00 81.88 73 ARG A CA 1
ATOM 593 C C . ARG A 1 73 ? -9.850 -4.076 28.389 1.00 81.88 73 ARG A C 1
ATOM 595 O O . ARG A 1 73 ? -11.029 -3.834 28.204 1.00 81.88 73 ARG A O 1
ATOM 602 N N . LYS A 1 74 ? -9.318 -4.158 29.615 1.00 77.81 74 LYS A N 1
ATOM 603 C CA . LYS A 1 74 ? -10.037 -3.839 30.870 1.00 77.81 74 LYS A CA 1
ATOM 604 C C . LYS A 1 74 ? -11.434 -4.489 30.970 1.00 77.81 74 LYS A C 1
ATOM 606 O O . LYS A 1 74 ? -12.347 -3.878 31.522 1.00 77.81 74 LYS A O 1
ATOM 611 N N . GLY A 1 75 ? -11.581 -5.705 30.435 1.00 79.12 75 GLY A N 1
ATOM 612 C CA . GLY A 1 75 ? -12.827 -6.477 30.454 1.00 79.12 75 GLY A CA 1
ATOM 613 C C . GLY A 1 75 ? -13.864 -6.099 29.389 1.00 79.12 75 GLY A C 1
ATOM 614 O O . GLY A 1 75 ? -15.006 -6.527 29.508 1.00 79.12 75 GLY A O 1
ATOM 615 N N . TYR A 1 76 ? -13.514 -5.302 28.375 1.00 81.19 76 TYR A N 1
ATOM 616 C CA . TYR A 1 76 ? -14.367 -5.059 27.210 1.00 81.19 76 TYR A CA 1
ATOM 617 C C . TYR A 1 76 ? -13.670 -5.474 25.910 1.00 81.19 76 TYR A C 1
ATOM 619 O O . TYR A 1 76 ? -12.453 -5.337 25.762 1.00 81.19 76 TYR A O 1
ATOM 627 N N . HIS A 1 77 ? -14.484 -5.945 24.968 1.00 88.00 77 HIS A N 1
ATOM 628 C CA . HIS A 1 77 ? -14.092 -6.283 23.605 1.00 88.00 77 HIS A CA 1
ATOM 629 C C . HIS A 1 77 ? -14.595 -5.176 22.685 1.00 88.00 77 HIS A C 1
ATOM 631 O O . HIS A 1 77 ? -15.802 -4.962 22.566 1.00 88.00 77 HIS A O 1
ATOM 637 N N . PHE A 1 78 ? -13.682 -4.446 22.056 1.00 89.56 78 PHE A N 1
ATOM 638 C CA . PHE A 1 78 ? -14.029 -3.445 21.056 1.00 89.56 78 PHE A CA 1
ATOM 639 C C . PHE A 1 78 ? -13.596 -3.963 19.692 1.00 89.56 78 PHE A C 1
ATOM 641 O O . PHE A 1 78 ? -12.422 -4.261 19.477 1.00 89.56 78 PHE A O 1
ATOM 648 N N . THR A 1 79 ? -14.561 -4.106 18.789 1.00 91.56 79 THR A N 1
ATOM 649 C CA . THR A 1 79 ? -14.323 -4.536 17.411 1.00 91.56 79 THR A CA 1
ATOM 650 C C . THR A 1 79 ? -14.849 -3.460 16.476 1.00 91.56 79 THR A C 1
ATOM 652 O O . THR A 1 79 ? -15.948 -2.944 16.671 1.00 91.56 79 THR A O 1
ATOM 655 N N . TRP A 1 80 ? -14.042 -3.119 15.482 1.00 94.00 80 TRP A N 1
ATOM 656 C CA . TRP A 1 80 ? -14.413 -2.272 14.365 1.00 94.00 80 TRP A CA 1
ATOM 657 C C . TRP A 1 80 ? -14.289 -3.108 13.101 1.00 94.00 80 TRP A C 1
ATOM 659 O O . TRP A 1 80 ? -13.199 -3.584 12.805 1.00 94.00 80 TRP A O 1
ATOM 669 N N . ASP A 1 81 ? -15.389 -3.313 12.383 1.00 93.81 81 ASP A N 1
ATOM 670 C CA . ASP A 1 81 ? -15.427 -4.338 11.332 1.00 93.81 81 ASP A CA 1
ATOM 671 C C . ASP A 1 81 ? -14.698 -3.922 10.049 1.00 93.81 81 ASP A C 1
ATOM 673 O O . ASP A 1 81 ? -14.089 -4.752 9.378 1.00 93.81 81 ASP A O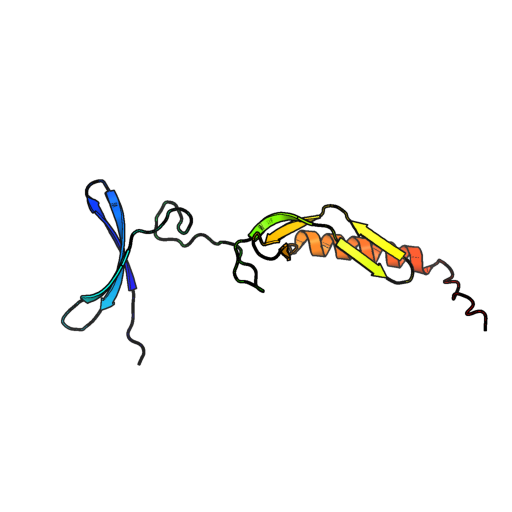 1
ATOM 677 N N . ALA A 1 82 ? -14.748 -2.633 9.711 1.00 95.12 82 ALA A N 1
ATOM 678 C CA . ALA A 1 82 ? -14.220 -2.112 8.458 1.00 95.12 82 ALA A CA 1
ATOM 679 C C . ALA A 1 82 ? -13.582 -0.732 8.655 1.00 95.12 82 ALA A C 1
ATOM 681 O O . ALA A 1 82 ? -14.234 0.299 8.480 1.00 95.12 82 ALA A O 1
ATOM 682 N N . LEU A 1 83 ? -12.299 -0.713 9.010 1.00 96.00 83 LEU A N 1
ATOM 683 C CA . LEU A 1 83 ? -11.486 0.502 9.018 1.00 96.00 83 LEU A CA 1
ATOM 684 C C . LEU A 1 83 ? -10.678 0.619 7.724 1.00 96.00 83 LEU A C 1
ATOM 686 O O . LEU A 1 83 ? -10.153 -0.401 7.273 1.00 96.00 83 LEU A O 1
ATOM 690 N N . PRO A 1 84 ? -10.552 1.824 7.133 1.00 96.88 84 PRO A N 1
ATOM 691 C CA . PRO A 1 84 ? -9.683 2.048 5.983 1.00 96.88 84 PRO A CA 1
ATOM 692 C C . PRO A 1 84 ? -8.259 1.572 6.268 1.00 96.88 84 PRO A C 1
ATOM 694 O O . PRO A 1 84 ? -7.689 1.889 7.308 1.00 96.88 84 PRO A O 1
ATOM 697 N N . ALA A 1 85 ? -7.690 0.793 5.354 1.00 96.88 85 ALA A N 1
ATOM 698 C CA . ALA A 1 85 ? -6.349 0.254 5.522 1.00 96.88 85 ALA A CA 1
ATOM 699 C C . ALA A 1 85 ? -5.672 -0.023 4.178 1.00 96.88 85 ALA A C 1
ATOM 701 O O . ALA A 1 85 ? -6.312 -0.167 3.132 1.00 96.88 85 ALA A O 1
ATOM 702 N N . TRP A 1 86 ? -4.353 -0.140 4.226 1.00 96.88 86 TRP A N 1
ATOM 703 C CA . TRP A 1 86 ? -3.570 -0.828 3.216 1.00 96.88 86 TRP A CA 1
ATOM 704 C C . TRP A 1 86 ? -3.593 -2.327 3.503 1.00 96.88 86 TRP A C 1
ATOM 706 O O . TRP A 1 86 ? -3.198 -2.744 4.589 1.00 96.88 86 TRP A O 1
ATOM 716 N N . VAL A 1 87 ? -3.997 -3.135 2.525 1.00 97.06 87 VAL A N 1
ATOM 717 C CA . VAL A 1 87 ? -4.016 -4.600 2.622 1.00 97.06 87 VAL A CA 1
ATOM 718 C C . VAL A 1 87 ? -3.044 -5.182 1.604 1.00 97.06 87 VAL A C 1
ATOM 720 O O . VAL A 1 87 ? -3.062 -4.830 0.421 1.00 97.06 87 VAL A O 1
ATOM 723 N N . CYS A 1 88 ? -2.146 -6.054 2.058 1.00 96.88 88 CYS A N 1
ATOM 724 C CA . CYS A 1 88 ? -1.213 -6.732 1.174 1.00 96.88 88 CYS A CA 1
ATOM 725 C C . CYS A 1 88 ? -1.935 -7.790 0.336 1.00 96.88 88 CYS A C 1
ATOM 727 O O . CYS A 1 88 ? -2.514 -8.734 0.866 1.00 96.88 88 CYS A O 1
ATOM 729 N N . THR A 1 89 ? -1.794 -7.683 -0.983 1.00 95.62 89 THR A N 1
ATOM 730 C CA . THR A 1 89 ? -2.379 -8.622 -1.958 1.00 95.62 89 THR A CA 1
ATOM 731 C C . THR A 1 89 ? -1.761 -10.024 -1.928 1.00 95.62 89 THR A C 1
ATOM 733 O O . THR A 1 89 ? -2.324 -10.947 -2.505 1.00 95.62 89 THR A O 1
ATOM 736 N N . GLN A 1 90 ? -0.601 -10.193 -1.282 1.00 95.44 90 GLN A N 1
ATOM 737 C CA . GLN A 1 90 ? 0.124 -11.467 -1.238 1.00 95.44 90 GLN A CA 1
ATOM 738 C C . GLN A 1 90 ? -0.029 -12.195 0.098 1.00 95.44 90 GLN A C 1
ATOM 740 O O . GLN A 1 90 ? -0.353 -13.376 0.107 1.00 95.44 90 GLN A O 1
ATOM 745 N N . CYS A 1 91 ? 0.213 -11.513 1.223 1.00 96.94 91 CYS A N 1
ATOM 746 C CA . CYS A 1 91 ? 0.201 -12.144 2.549 1.00 96.94 91 CYS A CA 1
ATOM 747 C C . CYS A 1 91 ? -0.969 -11.713 3.444 1.00 96.94 91 CYS A C 1
ATOM 749 O O . CYS A 1 91 ? -1.092 -12.230 4.547 1.00 96.94 91 CYS A O 1
ATOM 751 N N . GLY A 1 92 ? -1.805 -10.763 3.008 1.00 95.56 92 GLY A N 1
ATOM 752 C CA . GLY A 1 92 ? -2.954 -10.280 3.785 1.00 95.56 92 GLY A CA 1
ATOM 753 C C . GLY A 1 92 ? -2.618 -9.319 4.929 1.00 95.56 92 GLY A C 1
ATOM 754 O O . GLY A 1 92 ? -3.515 -8.939 5.670 1.00 95.56 92 GLY A O 1
ATOM 755 N N . GLU A 1 93 ? -1.356 -8.904 5.072 1.00 97.31 93 GLU A N 1
ATOM 756 C CA . GLU A 1 93 ? -0.935 -7.950 6.106 1.00 97.31 93 GLU A CA 1
ATOM 757 C C . GLU A 1 93 ? -1.676 -6.610 5.979 1.00 97.31 93 GLU A C 1
ATOM 759 O O . GLU A 1 93 ? -1.884 -6.119 4.864 1.00 97.31 93 GLU A O 1
ATOM 764 N N . VAL A 1 94 ? -2.024 -6.002 7.114 1.00 96.88 94 VAL A N 1
ATOM 765 C CA . VAL A 1 94 ? -2.867 -4.802 7.197 1.00 96.88 94 VAL A CA 1
ATOM 766 C C . VAL A 1 94 ? -2.107 -3.652 7.850 1.00 96.88 94 VAL A C 1
ATOM 768 O O . VAL A 1 94 ? -1.655 -3.796 8.983 1.00 96.88 94 VAL A O 1
ATOM 771 N N . TYR A 1 95 ? -2.043 -2.488 7.195 1.00 95.88 95 TYR A N 1
ATOM 772 C CA . TYR A 1 95 ? -1.523 -1.244 7.779 1.00 95.88 95 TYR A CA 1
ATOM 773 C C . TYR A 1 95 ? -2.581 -0.139 7.770 1.00 95.88 95 TYR A C 1
ATOM 775 O O . TYR A 1 95 ? -3.131 0.198 6.723 1.00 95.88 95 TYR A O 1
ATOM 783 N N . PHE A 1 96 ? -2.827 0.453 8.933 1.00 95.50 96 PHE A N 1
ATOM 784 C CA . PHE A 1 96 ? -3.683 1.629 9.094 1.00 95.50 96 PHE A CA 1
ATOM 785 C C . PHE A 1 96 ? -2.856 2.907 8.945 1.00 95.50 96 PHE A C 1
ATOM 787 O O . PHE A 1 96 ? -1.667 2.904 9.284 1.00 95.50 96 PHE A O 1
ATOM 794 N N . GLU A 1 97 ? -3.453 3.992 8.456 1.00 93.81 97 GLU A N 1
ATOM 795 C CA . GLU A 1 97 ? -2.764 5.281 8.423 1.00 93.81 97 GLU A CA 1
ATOM 796 C C . GLU A 1 97 ? -2.887 6.004 9.761 1.00 93.81 97 GLU A C 1
ATOM 798 O O . GLU A 1 97 ? -3.647 5.624 10.656 1.00 93.81 97 GLU A O 1
ATOM 803 N N . GLU A 1 98 ? -2.095 7.062 9.902 1.00 94.75 98 GLU A N 1
ATOM 804 C CA . GLU A 1 98 ? -2.050 7.882 11.109 1.00 94.75 98 GLU A CA 1
ATOM 805 C C . GLU A 1 98 ? -3.445 8.384 11.505 1.00 94.75 98 GLU A C 1
ATOM 807 O O . GLU A 1 98 ? -3.829 8.261 12.666 1.00 94.75 98 GLU A O 1
ATOM 812 N N . THR A 1 99 ? -4.251 8.819 10.534 1.00 94.44 99 THR A N 1
ATOM 813 C CA . THR A 1 99 ? -5.628 9.291 10.740 1.00 94.44 99 THR A CA 1
ATOM 814 C C . THR A 1 99 ? -6.537 8.241 11.378 1.00 94.44 99 THR A C 1
ATOM 816 O O . THR A 1 99 ? -7.293 8.541 12.313 1.00 94.44 99 THR A O 1
ATOM 819 N N . GLU A 1 100 ? -6.467 6.989 10.915 1.00 94.44 100 GLU A N 1
ATOM 820 C CA . GLU A 1 100 ? -7.248 5.901 11.507 1.00 94.44 100 GLU A CA 1
ATOM 821 C C . GLU A 1 100 ? -6.733 5.568 12.908 1.00 94.44 100 GLU A C 1
ATOM 823 O O . GLU A 1 100 ? -7.532 5.423 13.837 1.00 94.44 100 GLU A O 1
ATOM 828 N N . ILE A 1 101 ? -5.412 5.510 13.103 1.00 94.69 101 ILE A N 1
ATOM 829 C CA . ILE A 1 101 ? -4.807 5.220 14.41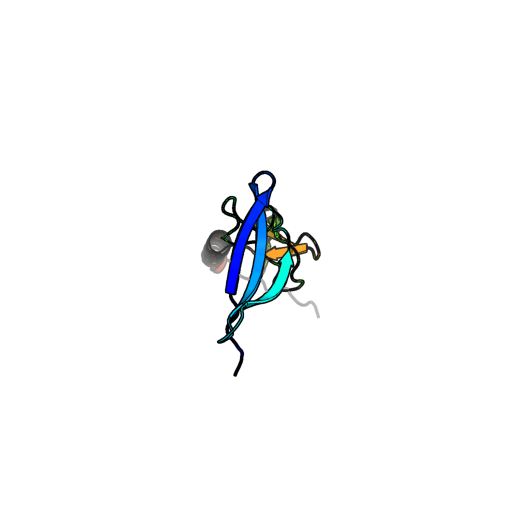0 1.00 94.69 101 ILE A CA 1
ATOM 830 C C . ILE A 1 101 ? -5.173 6.284 15.451 1.00 94.69 101 ILE A C 1
ATOM 832 O O . ILE A 1 101 ? -5.555 5.934 16.573 1.00 94.69 101 ILE A O 1
ATOM 836 N N . GLU A 1 102 ? -5.111 7.567 15.104 1.00 95.94 102 GLU A N 1
ATOM 837 C CA . GLU A 1 102 ? -5.509 8.665 15.989 1.00 95.94 102 GLU A CA 1
ATOM 838 C C . GLU A 1 102 ? -6.974 8.539 16.419 1.00 95.94 102 GLU A C 1
ATOM 840 O O . GLU A 1 102 ? -7.296 8.679 17.608 1.00 95.94 102 GLU A O 1
ATOM 845 N N . THR A 1 103 ? -7.852 8.196 15.473 1.00 94.44 103 THR A N 1
ATOM 846 C CA . THR A 1 103 ? -9.283 7.980 15.721 1.00 94.44 103 THR A CA 1
ATOM 847 C C . THR A 1 103 ? -9.507 6.805 16.671 1.00 94.44 103 THR A C 1
ATOM 849 O O . THR A 1 103 ? -10.184 6.954 17.694 1.00 94.44 103 THR A O 1
ATOM 852 N N . ILE A 1 104 ? -8.888 5.653 16.393 1.00 92.38 104 ILE A N 1
ATOM 853 C CA . ILE A 1 104 ? -8.954 4.453 17.242 1.00 92.38 104 ILE A CA 1
ATOM 854 C C . ILE A 1 104 ? -8.502 4.789 18.669 1.00 92.38 104 ILE A C 1
ATOM 856 O O . ILE A 1 104 ? -9.210 4.516 19.643 1.00 92.38 104 ILE A O 1
ATOM 860 N N . GLN A 1 105 ? -7.343 5.434 18.814 1.00 92.81 105 GLN A N 1
ATOM 861 C CA . GLN A 1 105 ? -6.808 5.823 20.119 1.00 92.81 105 GLN A CA 1
ATOM 862 C C . GLN A 1 105 ? -7.701 6.842 20.839 1.00 92.81 105 GLN A C 1
ATOM 864 O O . GLN A 1 105 ? -7.800 6.824 22.071 1.00 92.81 105 GLN A O 1
ATOM 869 N N . GLY A 1 106 ? -8.343 7.751 20.105 1.00 94.00 106 GLY A N 1
ATOM 870 C CA . GLY A 1 106 ? -9.318 8.698 20.643 1.00 94.00 106 GLY A CA 1
ATOM 871 C C . GLY A 1 106 ? -10.536 7.994 21.243 1.00 94.00 106 GLY A C 1
ATOM 872 O O . GLY A 1 106 ? -10.893 8.251 22.400 1.00 94.00 106 GLY A O 1
ATOM 873 N N . VAL A 1 107 ? -11.126 7.054 20.499 1.00 92.06 107 VAL A N 1
ATOM 874 C CA . VAL A 1 107 ? -12.293 6.268 20.934 1.00 92.06 107 VAL A CA 1
ATOM 875 C C . VAL A 1 107 ? -11.964 5.429 22.167 1.00 92.06 107 VAL A C 1
ATOM 877 O O . VAL A 1 107 ? -12.689 5.494 23.163 1.00 92.06 107 VAL A O 1
ATOM 880 N N . ILE A 1 108 ? -10.834 4.715 22.162 1.00 90.44 108 ILE A N 1
ATOM 881 C CA . ILE A 1 108 ? -10.395 3.912 23.315 1.00 90.44 108 ILE A CA 1
ATOM 882 C C . ILE A 1 108 ? -10.264 4.796 24.563 1.00 90.44 108 ILE A C 1
ATOM 884 O O . ILE A 1 108 ? -10.812 4.471 25.618 1.00 90.44 108 ILE A O 1
ATOM 888 N N . ARG A 1 109 ? -9.613 5.963 24.453 1.00 90.75 109 ARG A N 1
ATOM 889 C CA . ARG A 1 109 ? -9.470 6.910 25.576 1.00 90.75 109 ARG A CA 1
ATOM 890 C C . ARG A 1 109 ? -10.817 7.412 26.100 1.00 90.75 109 ARG A C 1
ATOM 892 O O . ARG A 1 109 ? -10.961 7.647 27.303 1.00 90.75 109 ARG A O 1
ATOM 899 N N . LEU A 1 110 ? -11.805 7.610 25.229 1.00 91.38 110 LEU A N 1
ATOM 900 C CA . LEU A 1 110 ? -13.150 8.018 25.632 1.00 91.38 110 LEU A CA 1
ATOM 901 C C . LEU A 1 110 ? -13.863 6.912 26.417 1.00 91.38 110 LEU A C 1
ATOM 903 O O . LEU A 1 110 ? -14.414 7.192 27.487 1.00 91.38 110 LEU A O 1
ATOM 907 N N . ILE A 1 111 ? -13.816 5.677 25.912 1.00 88.81 111 ILE A N 1
ATOM 908 C CA . ILE A 1 111 ? -14.413 4.507 26.563 1.00 88.81 111 ILE A CA 1
ATOM 909 C C . ILE A 1 111 ? -13.777 4.312 27.935 1.00 88.81 111 ILE A C 1
ATOM 911 O O . ILE A 1 111 ? -14.489 4.339 28.936 1.00 88.81 111 ILE A O 1
ATOM 915 N N . GLU A 1 112 ? -12.446 4.229 28.013 1.00 86.12 112 GLU A N 1
ATOM 916 C CA . GLU A 1 112 ? -11.732 4.014 29.278 1.00 86.12 112 GLU A CA 1
ATOM 917 C C . GLU A 1 112 ? -12.061 5.078 30.336 1.00 86.12 112 GLU A C 1
ATOM 919 O O . GLU A 1 112 ? -12.194 4.778 31.525 1.00 86.12 112 GLU A O 1
ATOM 924 N N . ARG A 1 113 ? -12.224 6.339 29.921 1.00 88.06 113 ARG A N 1
ATOM 925 C CA . ARG A 1 113 ? -12.584 7.429 30.835 1.00 88.06 113 ARG A CA 1
ATOM 926 C C . ARG A 1 113 ? -13.970 7.232 31.440 1.00 88.06 113 ARG A C 1
ATOM 928 O O . ARG A 1 113 ? -14.139 7.525 32.625 1.00 88.06 113 ARG A O 1
ATOM 935 N N . LYS A 1 114 ? -14.936 6.770 30.640 1.00 86.62 114 LYS A N 1
ATOM 936 C CA . LYS A 1 114 ? -16.318 6.524 31.071 1.00 86.62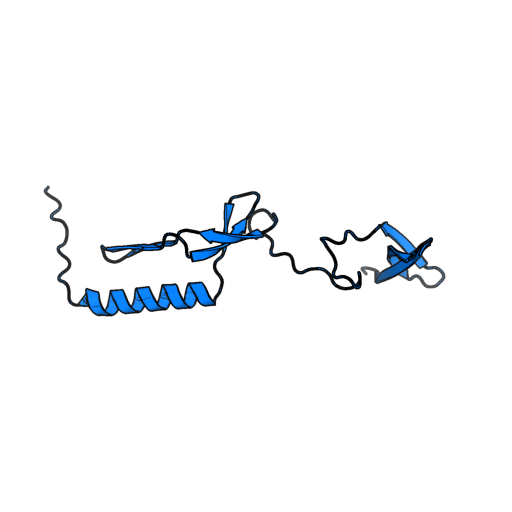 114 LYS A CA 1
ATOM 937 C C . LYS A 1 114 ? -16.441 5.238 31.886 1.00 86.62 114 LYS A C 1
ATOM 939 O O . LYS A 1 114 ? -17.127 5.238 32.905 1.00 86.62 114 LYS A O 1
ATOM 944 N N . THR A 1 115 ? -15.753 4.173 31.483 1.00 83.44 115 THR A N 1
ATOM 945 C CA . THR A 1 115 ? -15.867 2.848 32.111 1.00 83.44 115 THR A CA 1
ATOM 946 C C . THR A 1 115 ? -15.097 2.722 33.421 1.00 83.44 115 THR A C 1
ATOM 948 O O . THR A 1 115 ? -15.426 1.861 34.224 1.00 83.44 115 THR A O 1
ATOM 951 N N . ARG A 1 116 ? -14.152 3.623 33.722 1.00 77.81 116 ARG A N 1
ATOM 952 C CA . ARG A 1 116 ? -13.433 3.664 35.013 1.00 77.81 116 ARG A CA 1
ATOM 953 C C . ARG A 1 116 ? -14.337 3.750 36.252 1.00 77.81 116 ARG A C 1
ATOM 955 O O . ARG A 1 116 ? -13.895 3.405 37.339 1.00 77.81 116 ARG A O 1
ATOM 962 N N . LYS A 1 117 ? -15.576 4.230 36.108 1.00 72.94 117 LYS A N 1
ATOM 963 C CA . LYS A 1 117 ? -16.552 4.310 37.207 1.00 72.94 117 LYS A CA 1
ATOM 964 C C . LYS A 1 117 ? -17.312 3.000 37.447 1.00 72.94 117 LYS A C 1
ATOM 966 O O . LYS A 1 117 ? -18.045 2.910 38.425 1.00 72.94 117 LYS A O 1
ATOM 971 N N . LEU A 1 118 ? -17.182 2.018 36.555 1.00 70.25 118 LEU A N 1
ATOM 972 C CA . LEU A 1 118 ? -17.857 0.734 36.690 1.00 70.25 118 LEU A CA 1
ATOM 973 C C . LEU A 1 118 ? -17.051 -0.166 37.640 1.00 70.25 118 LEU A C 1
ATOM 975 O O . LEU A 1 118 ? -15.839 -0.306 37.456 1.00 70.25 118 LEU A O 1
ATOM 979 N N . PRO A 1 119 ? -17.686 -0.783 38.649 1.00 63.84 119 PRO A N 1
ATOM 980 C CA . PRO A 1 119 ? -17.008 -1.736 39.515 1.00 63.84 119 PRO A CA 1
ATOM 981 C C . PRO A 1 119 ? -16.600 -2.965 38.693 1.00 63.84 119 PRO A C 1
ATOM 983 O O . PRO A 1 119 ? -17.450 -3.673 38.155 1.00 63.84 119 PRO A O 1
ATOM 986 N N . GLN A 1 120 ? -15.295 -3.230 38.593 1.00 61.25 120 GLN A N 1
ATOM 987 C CA . GLN A 1 120 ? -14.796 -4.474 38.009 1.00 61.25 120 GLN A CA 1
ATOM 988 C C . GLN A 1 120 ? -15.085 -5.614 38.988 1.00 61.25 120 GLN A C 1
ATOM 990 O O . GLN A 1 120 ? -14.387 -5.771 39.992 1.00 61.25 120 GLN A O 1
ATOM 995 N N . ARG A 1 121 ? -16.127 -6.410 38.722 1.00 55.66 121 ARG A N 1
ATOM 996 C CA . ARG A 1 121 ? -16.283 -7.702 39.396 1.00 55.66 121 ARG A CA 1
ATOM 997 C C . ARG A 1 121 ? -15.132 -8.589 38.934 1.00 55.66 121 ARG A C 1
ATOM 999 O O . ARG A 1 121 ? -15.070 -8.954 37.766 1.00 55.66 121 ARG A O 1
ATOM 1006 N N . ARG A 1 122 ? -14.208 -8.894 39.847 1.00 52.97 122 ARG A N 1
ATOM 1007 C CA . ARG A 1 122 ? -13.278 -10.012 39.673 1.00 52.97 122 ARG A CA 1
ATOM 1008 C C . ARG A 1 122 ? -14.134 -11.265 39.535 1.00 52.97 122 ARG A C 1
ATOM 1010 O O . ARG A 1 122 ? -14.987 -11.497 40.393 1.00 52.97 122 ARG A O 1
ATOM 1017 N N . GLU A 1 123 ? -13.951 -12.014 38.455 1.00 48.59 123 GLU A N 1
ATOM 1018 C CA . GLU A 1 123 ? -14.516 -13.354 38.352 1.00 48.59 123 GLU A CA 1
ATOM 1019 C C . GLU A 1 123 ? -14.115 -14.128 39.611 1.00 48.59 123 GLU A C 1
ATOM 1021 O O . GLU A 1 123 ? -12.940 -14.191 39.980 1.00 48.59 123 GLU A O 1
ATOM 1026 N N . LEU A 1 124 ? -15.125 -14.629 40.322 1.00 46.28 124 LEU A N 1
ATOM 1027 C CA . LEU A 1 124 ? -14.940 -15.615 41.370 1.00 46.28 124 LEU A CA 1
ATOM 1028 C C . LEU A 1 124 ? -14.343 -16.843 40.687 1.00 46.28 124 LEU A C 1
ATOM 1030 O O . LEU A 1 124 ? -15.049 -17.577 40.002 1.00 46.28 124 LEU A O 1
ATOM 1034 N N . VAL A 1 125 ? -13.037 -17.037 40.858 1.00 46.66 125 VAL A N 1
ATOM 1035 C CA . VAL A 1 125 ? -12.418 -18.346 40.670 1.00 46.66 125 VAL A CA 1
ATOM 1036 C C . VAL A 1 125 ? -13.052 -19.235 41.734 1.00 46.66 125 VAL A C 1
ATOM 1038 O O . VAL A 1 125 ? -12.733 -19.123 42.917 1.00 46.66 125 VAL A O 1
ATOM 1041 N N . VAL A 1 126 ? -14.048 -20.019 41.328 1.00 45.62 126 VAL A N 1
ATOM 1042 C CA . VAL A 1 126 ? -14.604 -21.076 42.169 1.00 45.62 126 VAL A CA 1
ATOM 1043 C C . VAL A 1 126 ? -13.507 -22.132 42.271 1.00 45.62 126 VAL A C 1
ATOM 1045 O O . VAL A 1 126 ? -13.059 -22.645 41.245 1.00 45.62 126 VAL A O 1
ATOM 1048 N N . ALA A 1 127 ? -13.009 -22.316 43.494 1.00 46.91 127 ALA A N 1
ATOM 1049 C CA . ALA A 1 127 ? -11.964 -23.270 43.850 1.00 46.91 127 ALA A CA 1
ATOM 1050 C C . ALA A 1 127 ? -12.415 -24.722 43.652 1.00 46.91 127 ALA A C 1
ATOM 1052 O O . ALA A 1 127 ? -13.634 -24.980 43.794 1.00 46.91 127 ALA A O 1
#

InterPro domains:
  IPR022453 Zinc finger, MqsA-type [TIGR03831] (55-98)
  IPR025354 Protein of unknown function DUF4258 [PF14076] (2-35)

Organism: Vecturithrix granuli (NCBI:txid1499967)

Secondary structure (DSSP, 8-state):
-PPP-EEEEEE-GGG-EEEEEEEE-SS-EEEEEEEPPPTTTB-TTSSSBP---B-TTT-PBEEEEEEEEEEEETTEEEEEEEEEEEEETTT--EE--HHHHHHHHHHHHHHHHHHTTS---------

Radius of gyration: 26.13 Å; chains: 1; bounding box: 55×35×77 Å

Sequence (127 aa):
MRGHSSLLLGYGSKKRPVHVVCSPKEDYLAIITVYLPHADQWEEDFRTRRKIMKCLYCQGRMERGTAPFRVDRKGYHFTWDALPAWVCTQCGEVYFEETEIETIQGVIRLIERKTRKLPQRRELVVA

pLDDT: mean 88.53, std 12.42, range [45.62, 97.31]

Foldseek 3Di:
DDADKDWDWDADPPRQIKIWIWGDDPVDIHTPDIDGDDCVQAPPVNPHGDPFDADPVPRAGWDWFFAKDWDDPPNDIDIDHTDIWTAGPPPRDTGDDPVSVVVVVVVVVVCCVVCVPPDDDDPPPPD